Protein AF-A0A535QS71-F1 (afdb_monomer)

Sequence (170 aa):
MSLSRPPSPPEGLDTIEQRKPRKAWRRYVQALMLVLLVIPIFVAWQLLNSRFNSTDPTVAGRPLSNPHTHLHVIALGDKAGTVYLGTHYGLFTSTDGGNTWPEARGALNNMMIMSIAVSPANPRDLAVIGRPTTGAAFQGSLYFSADGGANWQAGNAPAGLSPSAYLFSL

Secondary structure (DSSP, 8-state):
---PPPPPPPTTGGGSS----HHHHHHHHHHHHHHHHHHHHHHHHHHHHHS------EETTEETTSTT--EEEEEE-SSTT-EEEEESS-EEEESSSSS--PBPPSTTTTEEEEEEEE-SS-TT-EEEEEEESSSS----EEEEESSSSSS-EESSPPTT--GGGGTT--

Solvent-accessible surface area (backbone atoms only — not comparable to full-atom values): 9918 Å² total; per-residue (Å²): 140,85,84,82,80,80,83,80,80,81,90,66,76,80,73,80,79,74,82,77,58,62,69,58,53,49,51,52,54,50,52,50,53,48,48,67,52,49,50,57,50,50,51,49,51,46,53,64,69,64,58,73,86,63,47,58,36,54,58,97,87,37,53,49,85,39,96,89,48,48,81,58,34,78,42,72,48,81,54,84,32,26,38,39,37,21,19,50,57,20,38,29,45,16,69,66,60,49,61,50,38,53,67,41,65,66,81,41,55,52,14,24,23,62,44,72,39,63,8,86,91,45,51,32,24,32,27,35,39,30,21,51,66,69,73,95,65,71,58,70,45,49,31,30,18,77,66,58,61,73,50,60,43,71,66,73,72,63,92,83,64,59,75,62,33,48,78,82,77,125

Structure (mmCIF, N/CA/C/O backbone):
data_AF-A0A535QS71-F1
#
_entry.id   AF-A0A535QS71-F1
#
loop_
_atom_site.group_PDB
_atom_site.id
_atom_site.type_symbol
_atom_site.label_atom_id
_atom_site.label_alt_id
_atom_site.label_comp_id
_atom_site.label_asym_id
_atom_site.label_entity_id
_atom_site.label_seq_id
_atom_site.pdbx_PDB_ins_code
_atom_site.Cartn_x
_atom_site.Cartn_y
_atom_site.Cartn_z
_atom_site.occupancy
_atom_site.B_iso_or_equiv
_atom_site.auth_seq_id
_atom_site.auth_comp_id
_atom_site.auth_asym_id
_atom_site.auth_atom_id
_atom_site.pdbx_PDB_model_num
ATOM 1 N N . MET A 1 1 ? -69.429 1.251 95.901 1.00 45.44 1 MET A N 1
ATOM 2 C CA . MET A 1 1 ? -68.546 1.667 94.788 1.00 45.44 1 MET A CA 1
ATOM 3 C C . MET A 1 1 ? -68.094 0.414 94.051 1.00 45.44 1 MET A C 1
ATOM 5 O O . MET A 1 1 ? -67.296 -0.331 94.596 1.00 45.44 1 MET A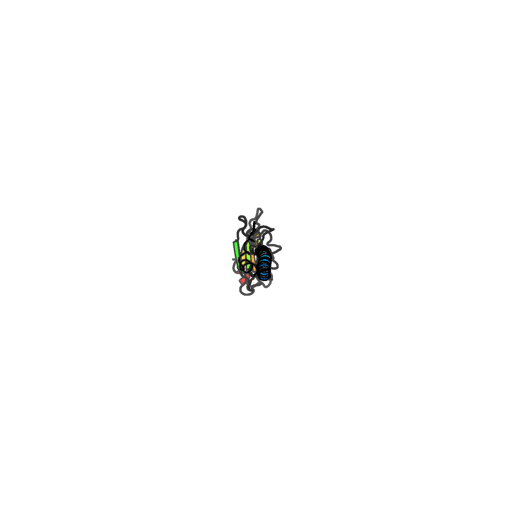 O 1
ATOM 9 N N . SER A 1 2 ? -68.678 0.131 92.883 1.00 49.12 2 SER A N 1
ATOM 10 C CA . SER A 1 2 ? -68.324 -1.008 92.021 1.00 49.12 2 SER A CA 1
ATOM 11 C C . SER A 1 2 ? -67.577 -0.454 90.808 1.00 49.12 2 SER A C 1
ATOM 13 O O . SER A 1 2 ? -68.126 0.386 90.098 1.00 49.12 2 SER A O 1
ATOM 15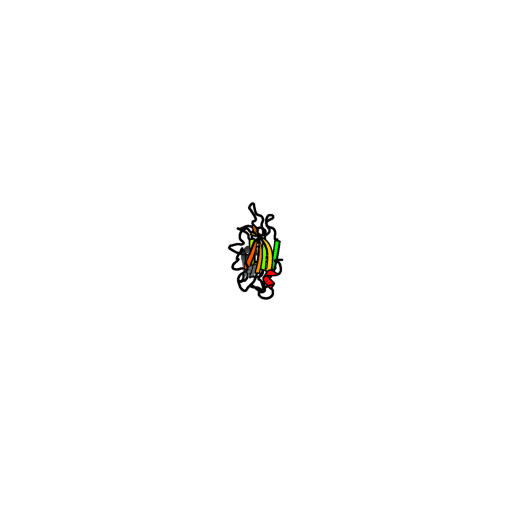 N N . LEU A 1 3 ? -66.314 -0.842 90.630 1.00 50.12 3 LEU A N 1
ATOM 16 C CA . LEU A 1 3 ? -65.470 -0.416 89.512 1.00 50.12 3 LEU A CA 1
ATOM 17 C C . LEU A 1 3 ? -65.629 -1.428 88.370 1.00 50.12 3 LEU A C 1
ATOM 19 O O . LEU A 1 3 ? -65.240 -2.588 88.507 1.00 50.12 3 LEU A O 1
ATOM 23 N N . SER A 1 4 ? -66.218 -1.002 87.252 1.00 60.81 4 SER A N 1
ATOM 24 C CA . SER A 1 4 ? -66.328 -1.796 86.027 1.00 60.81 4 SER A CA 1
ATOM 25 C C . SER A 1 4 ? -64.962 -1.931 85.343 1.00 60.81 4 SER A C 1
ATOM 27 O O . SER A 1 4 ? -64.205 -0.967 85.228 1.00 60.81 4 SER A O 1
ATOM 29 N N . ARG A 1 5 ? -64.628 -3.146 84.891 1.00 65.44 5 ARG A N 1
ATOM 30 C CA . ARG A 1 5 ? -63.417 -3.405 84.095 1.00 65.44 5 ARG A CA 1
ATOM 31 C C . ARG A 1 5 ? -63.546 -2.782 82.695 1.00 65.44 5 ARG A C 1
ATOM 33 O O . ARG A 1 5 ? -64.639 -2.822 82.131 1.00 65.44 5 ARG A O 1
ATOM 40 N N . PRO A 1 6 ? -62.450 -2.259 82.117 1.00 66.06 6 PRO A N 1
ATOM 41 C CA . PRO A 1 6 ? -62.460 -1.729 80.758 1.00 66.06 6 PRO A CA 1
ATOM 42 C C . PRO A 1 6 ? -62.652 -2.845 79.711 1.00 66.06 6 PRO A C 1
ATOM 44 O O . PRO A 1 6 ? -62.264 -3.991 79.966 1.00 66.06 6 PRO A O 1
ATOM 47 N N . PRO A 1 7 ? -63.244 -2.526 78.544 1.00 70.56 7 PRO A N 1
ATOM 48 C CA . PRO A 1 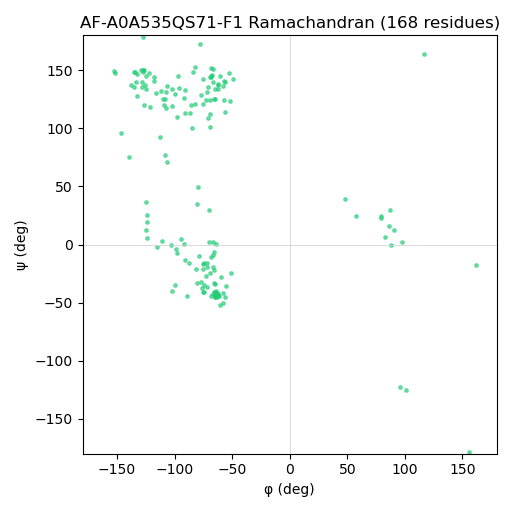7 ? -63.507 -3.493 77.482 1.00 70.56 7 PRO A CA 1
ATOM 49 C C . PRO A 1 7 ? -62.210 -3.989 76.828 1.00 70.56 7 PRO A C 1
ATOM 51 O O . PRO A 1 7 ? -61.250 -3.236 76.661 1.00 70.56 7 PRO A O 1
ATOM 54 N N . SER A 1 8 ? -62.193 -5.268 76.450 1.00 70.94 8 SER A N 1
ATOM 55 C CA . SER A 1 8 ? -61.086 -5.901 75.732 1.00 70.94 8 SER A CA 1
ATOM 56 C C . SER A 1 8 ? -60.958 -5.361 74.298 1.00 70.94 8 SER A C 1
ATOM 58 O O . SER A 1 8 ? -61.978 -5.063 73.670 1.00 70.94 8 SER A O 1
ATOM 60 N N . PRO A 1 9 ? -59.727 -5.235 73.767 1.00 67.25 9 PRO A N 1
ATOM 61 C CA . PRO A 1 9 ? -59.501 -4.709 72.426 1.00 67.25 9 PRO A CA 1
ATOM 62 C C . PRO A 1 9 ? -60.065 -5.652 71.346 1.00 67.25 9 PRO A C 1
ATOM 64 O O . PRO A 1 9 ? -60.138 -6.861 71.574 1.00 67.25 9 PRO A O 1
ATOM 67 N N . PRO A 1 10 ? -60.479 -5.116 70.180 1.00 67.69 10 PRO A N 1
ATOM 68 C CA . PRO A 1 10 ? -61.100 -5.904 69.123 1.00 67.69 10 PRO A CA 1
ATOM 69 C C . PRO A 1 10 ? -60.120 -6.922 68.527 1.00 67.69 10 PRO A C 1
ATOM 71 O O . PRO A 1 10 ? -59.034 -6.584 68.052 1.00 67.69 10 PRO A O 1
ATOM 74 N N . GLU A 1 11 ? -60.544 -8.181 68.549 1.00 65.38 11 GLU A N 1
ATOM 75 C CA . GLU A 1 11 ? -59.846 -9.350 68.025 1.00 65.38 11 GLU A CA 1
ATOM 76 C C . GLU A 1 11 ? -59.814 -9.276 66.488 1.00 65.38 11 GLU A C 1
ATOM 78 O O . GLU A 1 11 ? -60.817 -9.515 65.819 1.00 65.38 11 GLU A O 1
ATOM 83 N N . GLY A 1 12 ? -58.684 -8.862 65.906 1.00 60.06 12 GLY A N 1
ATOM 84 C CA . GLY A 1 12 ? -58.548 -8.858 64.443 1.00 60.06 12 GLY A CA 1
ATOM 85 C C . GLY A 1 12 ? -57.435 -8.006 63.837 1.00 60.06 12 GLY A C 1
ATOM 86 O O . GLY A 1 12 ? -57.059 -8.256 62.692 1.00 60.06 12 GLY A O 1
ATOM 87 N N . LEU A 1 13 ? -56.859 -7.044 64.565 1.00 52.03 13 LEU A N 1
ATOM 88 C CA . LEU A 1 13 ? -55.843 -6.138 63.996 1.00 52.03 13 LEU A CA 1
ATOM 89 C C . LEU A 1 13 ? -54.453 -6.774 63.802 1.00 52.03 13 LEU A C 1
ATOM 91 O O . LEU A 1 13 ? -53.677 -6.285 62.985 1.00 52.03 13 LEU A O 1
ATOM 95 N N . ASP A 1 14 ? -54.166 -7.907 64.445 1.00 56.28 14 ASP A N 1
ATOM 96 C CA . ASP A 1 14 ? -52.849 -8.564 64.368 1.00 56.28 14 ASP A CA 1
ATOM 97 C C . ASP A 1 14 ? -52.621 -9.372 63.075 1.00 56.28 14 ASP A C 1
ATOM 99 O O . ASP A 1 14 ? -51.510 -9.825 62.791 1.00 56.28 14 ASP A O 1
ATOM 103 N N . THR A 1 15 ? -53.659 -9.580 62.259 1.00 55.84 15 THR A N 1
ATOM 104 C CA . THR A 1 15 ? -53.597 -10.550 61.147 1.00 55.84 15 THR A CA 1
ATOM 105 C C . THR A 1 15 ? -53.125 -9.974 59.810 1.00 55.84 15 THR A C 1
ATOM 107 O O . THR A 1 15 ? -52.747 -10.738 58.919 1.00 55.84 15 THR A O 1
ATOM 110 N N . ILE A 1 16 ? -53.071 -8.646 59.654 1.00 54.75 16 ILE A N 1
ATOM 111 C CA . ILE A 1 16 ? -52.694 -8.003 58.379 1.00 54.75 16 ILE A CA 1
ATOM 112 C C . ILE A 1 16 ? -51.165 -7.814 58.251 1.00 54.75 16 ILE A C 1
ATOM 114 O O . ILE A 1 16 ? -50.646 -7.662 57.145 1.00 54.75 16 ILE A O 1
ATOM 118 N N . GLU A 1 17 ? -50.394 -7.915 59.338 1.00 54.28 17 GLU A N 1
ATOM 119 C CA . GLU A 1 17 ? -48.987 -7.472 59.349 1.00 54.28 17 GLU A CA 1
ATOM 120 C C . GLU A 1 17 ? -47.928 -8.545 58.994 1.00 54.28 17 GLU A C 1
ATOM 122 O O . GLU A 1 17 ? -46.728 -8.262 58.969 1.00 54.28 17 GLU A O 1
ATOM 127 N N . GLN A 1 18 ? -48.307 -9.795 58.689 1.00 57.28 18 GLN A N 1
ATOM 128 C CA . GLN A 1 18 ? -47.338 -10.913 58.678 1.00 57.28 18 GLN A CA 1
ATOM 129 C C . GLN A 1 18 ? -47.212 -11.744 57.389 1.00 57.28 18 GLN A C 1
ATOM 131 O O . GLN A 1 18 ? -46.885 -12.929 57.437 1.00 57.28 18 GLN A O 1
ATOM 136 N N . ARG A 1 19 ? -47.309 -11.142 56.198 1.00 56.81 19 ARG A N 1
ATOM 137 C CA . ARG A 1 19 ? -46.756 -11.770 54.974 1.00 56.81 19 ARG A CA 1
ATOM 138 C C . ARG A 1 19 ? -45.516 -11.032 54.491 1.00 56.81 19 ARG A C 1
ATOM 140 O O . ARG A 1 19 ? -45.557 -10.281 53.530 1.00 56.81 19 ARG A O 1
ATOM 147 N N . LYS A 1 20 ? -44.381 -11.261 55.160 1.00 58.12 20 LYS A N 1
ATOM 148 C CA . LYS A 1 20 ? -43.076 -10.701 54.766 1.00 58.12 20 LYS A CA 1
ATOM 149 C C . LYS A 1 20 ? -42.572 -11.342 53.460 1.00 58.12 20 LYS A C 1
ATOM 151 O O . LYS A 1 20 ? -42.087 -12.475 53.516 1.00 58.12 20 LYS A O 1
ATOM 156 N N . PRO A 1 21 ? -42.478 -10.624 52.320 1.00 56.88 21 PRO A N 1
ATOM 157 C CA . PRO A 1 21 ? -41.808 -11.127 51.122 1.00 56.88 21 PRO A CA 1
ATOM 158 C C . PRO A 1 21 ? -40.282 -10.957 51.245 1.00 56.88 21 PRO A C 1
ATOM 160 O O . PRO A 1 21 ? -39.594 -10.679 50.270 1.00 56.88 21 PRO A O 1
ATOM 163 N N . ARG A 1 22 ? -39.713 -11.105 52.450 1.00 65.81 22 ARG A N 1
ATOM 164 C CA . ARG A 1 22 ? -38.299 -10.812 52.755 1.00 65.81 22 ARG A CA 1
ATOM 165 C C . ARG A 1 22 ? -37.316 -11.565 51.857 1.00 65.81 22 ARG A C 1
ATOM 167 O O . ARG A 1 22 ? -36.267 -11.029 51.510 1.00 65.81 22 ARG A O 1
ATOM 174 N N . LYS A 1 23 ? -37.650 -12.805 51.481 1.00 66.38 23 LYS A N 1
ATOM 175 C CA . LYS A 1 23 ? -36.839 -13.615 50.560 1.00 66.38 23 LYS A CA 1
ATOM 176 C C . LYS A 1 23 ? -36.960 -13.133 49.112 1.00 66.38 23 LYS A C 1
ATOM 178 O O . LYS A 1 23 ? -35.948 -13.079 48.426 1.00 66.38 23 LYS A O 1
ATOM 183 N N . ALA A 1 24 ? -38.160 -12.759 48.665 1.00 76.69 24 ALA A N 1
ATOM 184 C CA . ALA A 1 24 ? -38.378 -12.237 47.316 1.00 76.69 24 ALA A CA 1
ATOM 185 C C . ALA A 1 24 ? -37.723 -10.858 47.145 1.00 76.69 24 ALA A C 1
ATOM 187 O O . ALA A 1 24 ? -36.980 -10.656 46.194 1.00 76.69 24 ALA A O 1
ATOM 188 N N . TRP A 1 25 ? -37.881 -9.965 48.125 1.00 76.94 25 TRP A N 1
ATOM 189 C CA . TRP A 1 25 ? -37.200 -8.668 48.175 1.00 76.94 25 TRP A CA 1
ATOM 190 C C . TRP A 1 25 ? -35.675 -8.810 48.114 1.00 76.94 25 TRP A C 1
ATOM 192 O O . TRP A 1 25 ? -35.022 -8.140 47.321 1.00 76.94 25 TRP A O 1
ATOM 202 N N . ARG A 1 2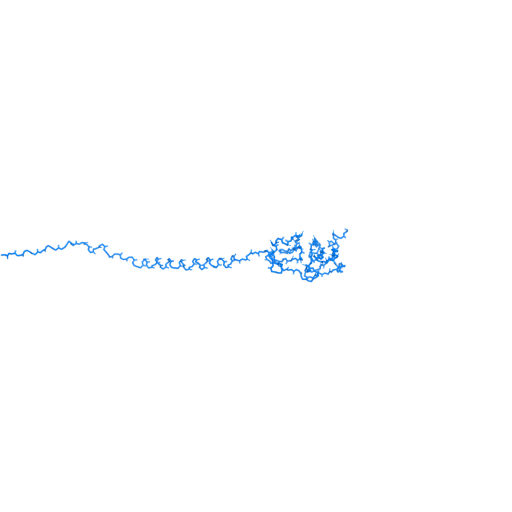6 ? -35.099 -9.752 48.878 1.00 87.19 26 ARG A N 1
ATOM 203 C CA . ARG A 1 26 ? -33.664 -10.068 48.793 1.00 87.19 26 ARG A CA 1
ATOM 204 C C . ARG A 1 26 ? -33.235 -10.506 47.391 1.00 87.19 26 ARG A C 1
ATOM 206 O O . ARG A 1 26 ? -32.188 -10.060 46.944 1.00 87.19 26 ARG A O 1
ATOM 213 N N . ARG A 1 27 ? -34.031 -11.330 46.699 1.00 86.50 27 ARG A N 1
ATOM 214 C CA . ARG A 1 27 ? -33.743 -11.757 45.317 1.00 86.50 27 ARG A CA 1
ATOM 215 C C . ARG A 1 27 ? -33.783 -10.583 44.338 1.00 86.50 27 ARG A C 1
ATOM 217 O O . ARG A 1 27 ? -32.903 -10.495 43.493 1.00 86.50 27 ARG A O 1
ATOM 224 N N . TYR A 1 28 ? -34.739 -9.664 44.484 1.00 88.19 28 TYR A N 1
ATOM 225 C CA . TYR A 1 28 ? -34.812 -8.456 43.654 1.00 88.19 28 TYR A CA 1
ATOM 226 C C . TYR A 1 28 ? -33.622 -7.523 43.876 1.00 88.19 28 TYR A C 1
ATOM 228 O O . TYR A 1 28 ? -33.005 -7.080 42.914 1.00 88.19 28 TYR A O 1
ATOM 236 N N . VAL A 1 29 ? -33.249 -7.281 45.135 1.00 91.19 29 VAL A N 1
ATOM 237 C CA . VAL A 1 29 ? -32.074 -6.464 45.470 1.00 91.19 29 VAL A CA 1
ATOM 238 C C . VAL A 1 29 ? -30.789 -7.118 44.953 1.00 91.19 29 VAL A C 1
ATOM 240 O O . VAL A 1 29 ? -29.946 -6.437 44.385 1.00 91.19 29 VAL A O 1
ATOM 243 N N . GLN A 1 30 ? -30.646 -8.440 45.085 1.00 90.44 30 GLN A N 1
ATOM 244 C CA . GLN A 1 30 ? -29.499 -9.176 44.542 1.00 90.44 30 GLN A CA 1
ATOM 245 C C . GLN A 1 30 ? -29.435 -9.114 43.012 1.00 90.44 30 GLN A C 1
ATOM 247 O O . GLN A 1 30 ? -28.365 -8.864 42.468 1.00 90.44 30 GLN A O 1
ATOM 252 N N . ALA A 1 31 ? -30.562 -9.295 42.319 1.00 92.19 31 ALA A N 1
ATOM 253 C CA . ALA A 1 31 ? -30.623 -9.176 40.865 1.00 92.19 31 ALA A CA 1
ATOM 254 C C . ALA A 1 31 ? -30.261 -7.756 40.402 1.00 92.19 31 ALA A C 1
ATOM 256 O O . ALA A 1 31 ? -29.461 -7.601 39.486 1.00 92.19 31 ALA A O 1
ATOM 257 N N . LEU A 1 32 ? -30.774 -6.724 41.078 1.00 94.94 32 LEU A N 1
ATOM 258 C CA . LEU A 1 32 ? -30.442 -5.331 40.782 1.00 94.94 32 LEU A CA 1
ATOM 259 C C . LEU A 1 32 ? -28.947 -5.044 40.992 1.00 94.94 32 LEU A C 1
ATOM 261 O O . LEU A 1 32 ? -28.325 -4.416 40.144 1.00 94.94 32 LEU A O 1
ATOM 265 N N . MET A 1 33 ? -28.354 -5.548 42.077 1.00 93.44 33 MET A N 1
ATOM 266 C CA . MET A 1 33 ? -26.917 -5.406 42.354 1.00 93.44 33 MET A CA 1
ATOM 267 C C . MET A 1 33 ? -26.058 -6.114 41.300 1.00 93.44 33 MET A C 1
ATOM 269 O O . MET A 1 33 ? -25.046 -5.567 40.874 1.00 93.44 33 MET A O 1
ATOM 273 N N . LEU A 1 34 ? -26.471 -7.301 40.839 1.00 94.75 34 LEU A N 1
ATOM 274 C CA . LEU A 1 34 ? -25.787 -8.009 39.753 1.00 94.75 34 LEU A CA 1
ATOM 275 C C . LEU A 1 34 ? -25.878 -7.236 38.437 1.00 94.75 34 LEU A C 1
ATOM 277 O O . LEU A 1 34 ? -24.876 -7.095 37.748 1.00 94.75 34 LEU A O 1
ATOM 281 N N . VAL A 1 35 ? -27.046 -6.684 38.107 1.00 94.06 35 VAL A N 1
ATOM 282 C CA . VAL A 1 35 ? -27.235 -5.860 36.905 1.00 94.06 35 VAL A CA 1
ATOM 283 C C . VAL A 1 35 ? -26.377 -4.593 36.968 1.00 94.06 35 VAL A C 1
ATOM 285 O O . VAL A 1 35 ? -25.673 -4.284 36.009 1.00 94.06 35 VAL A O 1
ATOM 288 N N . LEU A 1 36 ? -26.363 -3.904 38.110 1.00 95.12 36 LEU A N 1
ATOM 289 C CA . LEU A 1 36 ? -25.539 -2.712 38.336 1.00 95.12 36 LEU A CA 1
ATOM 290 C C . LEU A 1 36 ? -24.034 -3.005 38.346 1.00 95.12 36 LEU A C 1
ATOM 292 O O . LEU A 1 36 ? -23.253 -2.083 38.148 1.00 95.12 36 LEU A O 1
ATOM 296 N N . LEU A 1 37 ? -23.622 -4.257 38.549 1.00 94.88 37 LEU A N 1
ATOM 297 C CA . LEU A 1 37 ? -22.225 -4.679 38.465 1.00 94.88 37 LEU A CA 1
ATOM 298 C C . LEU A 1 37 ? -21.849 -5.105 37.039 1.00 94.88 37 LEU A C 1
ATOM 300 O O . LEU A 1 37 ? -20.811 -4.702 36.523 1.00 94.88 37 LEU A O 1
ATOM 304 N N . VAL A 1 38 ? -22.711 -5.877 36.376 1.00 95.81 38 VAL A N 1
ATOM 305 C CA . VAL A 1 38 ? -22.446 -6.445 35.047 1.00 95.81 38 VAL A CA 1
ATOM 306 C C . VAL A 1 38 ? -22.570 -5.401 33.941 1.00 95.81 38 VAL A C 1
ATOM 308 O O . VAL A 1 38 ? -21.732 -5.392 33.045 1.00 95.81 38 VAL A O 1
ATOM 311 N N . ILE A 1 39 ? -23.561 -4.503 33.990 1.00 94.94 39 ILE A N 1
ATOM 312 C CA . ILE A 1 39 ? -23.757 -3.495 32.935 1.00 94.94 39 ILE A CA 1
ATOM 313 C C . ILE A 1 39 ? -22.536 -2.574 32.787 1.00 94.94 39 ILE A C 1
ATOM 315 O O . ILE A 1 39 ? -22.045 -2.466 31.668 1.00 94.94 39 ILE A O 1
ATOM 319 N N . PRO A 1 40 ? -21.990 -1.935 33.841 1.00 95.25 40 PRO A N 1
ATOM 320 C CA . PRO A 1 40 ? -20.815 -1.087 33.684 1.00 95.25 40 PRO A CA 1
ATOM 321 C C . PRO A 1 40 ? -19.576 -1.873 33.270 1.00 95.25 40 PRO A C 1
ATOM 323 O O . PRO A 1 40 ? -18.780 -1.342 32.510 1.00 95.25 40 PRO A O 1
ATOM 326 N N . ILE A 1 41 ? -19.413 -3.127 33.711 1.00 94.12 41 ILE A N 1
ATOM 327 C CA . ILE A 1 41 ? -18.309 -3.986 33.256 1.00 94.12 41 ILE A CA 1
ATOM 328 C C . ILE A 1 41 ? -18.449 -4.283 31.763 1.00 94.12 41 ILE A C 1
ATOM 330 O O . ILE A 1 41 ? -17.477 -4.163 31.025 1.00 94.12 41 ILE A O 1
ATOM 334 N N . PHE A 1 42 ? -19.651 -4.620 31.301 1.00 92.75 42 PHE A N 1
ATOM 335 C CA . PHE A 1 42 ? -19.921 -4.870 29.891 1.00 92.75 42 PHE A CA 1
ATOM 336 C C . PHE A 1 42 ? -19.769 -3.599 29.055 1.00 92.75 42 PHE A C 1
ATOM 338 O O . PHE A 1 42 ? -19.152 -3.646 28.003 1.00 92.75 42 PHE A O 1
ATOM 345 N N . VAL A 1 43 ? -20.257 -2.451 29.529 1.00 91.75 43 VAL A N 1
ATOM 346 C CA . VAL A 1 43 ? -20.080 -1.153 28.862 1.00 91.75 43 VAL A CA 1
ATOM 347 C C . VAL A 1 43 ? -18.611 -0.734 28.864 1.00 91.75 43 VAL A C 1
ATOM 349 O O . VAL A 1 43 ? -18.126 -0.263 27.847 1.00 91.75 43 VAL A O 1
ATOM 352 N N . ALA A 1 44 ? -17.866 -0.939 29.950 1.00 88.44 44 ALA A N 1
ATOM 353 C CA . ALA A 1 44 ? -16.431 -0.679 30.000 1.00 88.44 44 ALA A CA 1
ATOM 354 C C . ALA A 1 44 ? -15.670 -1.601 29.045 1.00 88.44 44 ALA A C 1
ATOM 356 O O . ALA A 1 44 ? -14.815 -1.127 28.312 1.00 88.44 44 ALA A O 1
ATOM 357 N N . TRP A 1 45 ? -16.017 -2.888 28.996 1.00 85.44 45 TRP A N 1
ATOM 358 C CA . TRP A 1 45 ? -15.474 -3.842 28.031 1.00 85.44 45 TRP A CA 1
ATOM 359 C C . TRP A 1 45 ? -15.806 -3.438 26.591 1.00 85.44 45 TRP A C 1
ATOM 361 O O . TRP A 1 45 ? -14.912 -3.406 25.754 1.00 85.44 45 TRP A O 1
ATOM 371 N N . GLN A 1 46 ? -17.049 -3.030 26.316 1.00 83.81 46 GLN A N 1
ATOM 372 C CA . GLN A 1 46 ? -17.457 -2.481 25.023 1.00 83.81 46 GLN A CA 1
ATOM 373 C C . GLN A 1 46 ? -16.625 -1.252 24.686 1.00 83.81 46 GLN A C 1
ATOM 375 O O . GLN A 1 46 ? -16.047 -1.210 23.614 1.00 83.81 46 GLN A O 1
ATOM 380 N N . LEU A 1 47 ? -16.496 -0.280 25.591 1.00 78.44 47 LEU A N 1
ATOM 381 C CA . LEU A 1 47 ? -15.713 0.941 25.386 1.00 78.44 47 LEU A CA 1
ATOM 382 C C . LEU A 1 47 ? -14.215 0.656 25.225 1.00 78.44 47 LEU A C 1
ATOM 384 O O . LEU A 1 47 ? -13.563 1.342 24.449 1.00 78.44 47 LEU A O 1
ATOM 388 N N . LEU A 1 48 ? -13.668 -0.349 25.911 1.00 72.19 48 LEU A N 1
ATOM 389 C CA . LEU A 1 48 ? -12.277 -0.790 25.775 1.00 72.19 48 LEU A CA 1
ATOM 390 C C . LEU A 1 48 ? -12.034 -1.511 24.442 1.00 72.19 48 LEU A C 1
ATOM 392 O O . LEU A 1 48 ? -10.989 -1.298 23.838 1.00 72.19 48 LEU A O 1
ATOM 396 N N . ASN A 1 49 ? -13.007 -2.285 23.953 1.00 65.88 49 ASN A N 1
ATOM 397 C CA . ASN A 1 49 ? -12.955 -2.941 22.643 1.00 65.88 49 ASN A CA 1
ATOM 398 C C . ASN A 1 49 ? -13.349 -2.016 21.477 1.00 65.88 49 ASN A C 1
ATOM 400 O O . ASN A 1 49 ? -13.013 -2.305 20.334 1.00 65.88 49 ASN A O 1
ATOM 404 N N . SER A 1 50 ? -14.078 -0.926 21.740 1.00 58.44 50 SER A N 1
ATOM 405 C CA . SER A 1 50 ? -14.518 0.045 20.726 1.00 58.44 50 SER A CA 1
ATOM 406 C C . SER A 1 50 ? -13.637 1.289 20.652 1.00 58.44 50 SER A C 1
ATOM 408 O O . SER A 1 50 ? -13.799 2.099 19.738 1.00 58.44 50 SER A O 1
ATOM 410 N N . ARG A 1 51 ? -12.635 1.430 21.529 1.00 54.12 51 ARG A N 1
ATOM 411 C CA . ARG A 1 51 ? -11.512 2.320 21.232 1.00 54.12 51 ARG A CA 1
ATOM 412 C C . ARG A 1 51 ? -10.622 1.617 20.195 1.00 54.12 51 ARG A C 1
ATOM 414 O O . ARG A 1 51 ? -10.088 0.553 20.470 1.00 54.12 51 ARG A O 1
ATOM 421 N N . PHE A 1 52 ? -10.434 2.261 19.041 1.00 48.19 52 PHE A N 1
ATOM 422 C CA . PHE A 1 52 ? -9.365 1.998 18.059 1.00 48.19 52 PHE A CA 1
ATOM 423 C C . PHE A 1 52 ? -9.560 0.936 16.961 1.00 48.19 52 PHE A C 1
ATOM 425 O O . PHE A 1 52 ? -8.563 0.485 16.412 1.00 48.19 52 PHE A O 1
ATOM 432 N N . ASN A 1 53 ? -10.774 0.655 16.477 1.00 48.56 53 ASN A N 1
ATOM 433 C CA . ASN A 1 53 ? -10.904 0.156 15.090 1.00 48.56 53 ASN A CA 1
ATOM 434 C C . ASN A 1 53 ? -10.813 1.319 14.087 1.00 48.56 53 ASN A C 1
ATOM 436 O O . ASN A 1 53 ? -11.666 1.501 13.223 1.00 48.56 53 ASN A O 1
ATOM 440 N N . SER A 1 54 ? -9.786 2.154 14.244 1.00 50.97 54 SER A N 1
ATOM 441 C CA . SER A 1 54 ? -9.376 3.070 13.194 1.00 50.97 54 SER A CA 1
ATOM 442 C C . SER A 1 54 ? -8.450 2.276 12.289 1.00 50.97 54 SER A C 1
ATOM 444 O O . SER A 1 54 ? -7.285 2.087 12.617 1.00 50.97 54 SER A O 1
ATOM 446 N N . THR A 1 55 ? -8.975 1.805 11.161 1.00 54.91 55 THR A N 1
ATOM 447 C CA . THR A 1 55 ? -8.165 1.255 10.065 1.00 54.91 55 THR A CA 1
ATOM 448 C C . THR A 1 55 ? -7.362 2.337 9.345 1.00 54.91 55 THR A C 1
ATOM 450 O O . THR A 1 55 ? -6.697 2.048 8.354 1.00 54.91 55 THR A O 1
ATOM 453 N N . ASP A 1 56 ? -7.450 3.590 9.808 1.00 60.62 56 ASP A N 1
ATOM 454 C CA . ASP A 1 56 ? -6.662 4.702 9.303 1.00 60.62 56 ASP A CA 1
ATOM 455 C C . ASP A 1 56 ? -5.172 4.347 9.418 1.00 60.62 56 ASP A C 1
ATOM 457 O O . ASP A 1 56 ? -4.674 4.163 10.538 1.00 60.62 56 ASP A O 1
ATOM 461 N N . PRO A 1 57 ? -4.462 4.201 8.289 1.00 60.56 57 PRO A N 1
ATOM 462 C CA . PRO A 1 57 ? -3.037 3.927 8.320 1.00 60.56 57 PRO A CA 1
ATOM 463 C C . PRO A 1 57 ? -2.315 4.961 9.198 1.00 60.56 57 PRO A C 1
ATOM 465 O O . PRO A 1 57 ? -2.706 6.125 9.237 1.00 60.56 57 PRO A O 1
ATOM 468 N N . THR A 1 58 ? -1.235 4.590 9.885 1.00 59.31 58 THR A N 1
ATOM 469 C CA . THR A 1 58 ? -0.441 5.572 10.643 1.00 59.31 58 THR A CA 1
ATOM 470 C C . THR A 1 58 ? 0.914 5.800 9.979 1.00 59.31 58 THR A C 1
ATOM 472 O O . THR A 1 58 ? 1.677 4.867 9.755 1.00 59.31 58 THR A O 1
ATOM 475 N N . VAL A 1 59 ? 1.226 7.060 9.677 1.00 58.22 59 VAL A N 1
ATOM 476 C CA . VAL A 1 59 ? 2.519 7.533 9.168 1.00 58.22 59 VAL A CA 1
ATOM 477 C C . VAL A 1 59 ? 3.316 8.084 10.345 1.00 58.22 59 VAL A C 1
ATOM 479 O O . VAL A 1 59 ? 2.945 9.121 10.891 1.00 58.22 59 VAL A O 1
ATO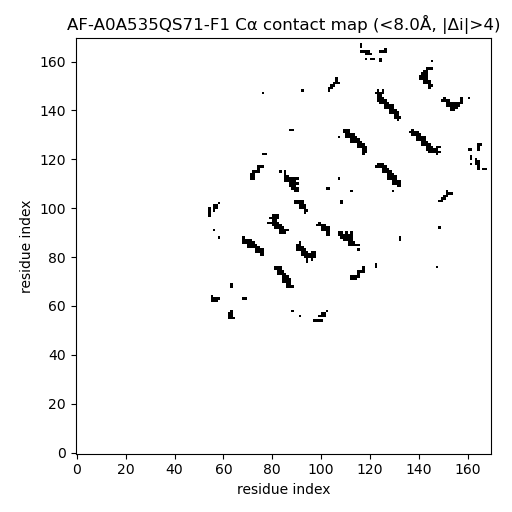M 482 N N . ALA A 1 60 ? 4.389 7.415 10.781 1.00 53.12 60 ALA A N 1
ATOM 483 C CA . ALA A 1 60 ? 5.234 7.892 11.889 1.00 53.12 60 ALA A CA 1
ATOM 484 C C . ALA A 1 60 ? 4.439 8.335 13.151 1.00 53.12 60 ALA A C 1
ATOM 486 O O . ALA A 1 60 ? 4.747 9.352 13.776 1.00 53.12 60 ALA A O 1
ATOM 487 N N . GLY A 1 61 ? 3.371 7.602 13.499 1.00 54.69 61 GLY A N 1
ATOM 488 C CA . GLY A 1 61 ? 2.480 7.918 14.627 1.00 54.69 61 GLY A CA 1
ATOM 489 C C . GLY A 1 61 ? 1.386 8.958 14.341 1.00 54.69 61 GLY A C 1
ATOM 490 O O . GLY A 1 61 ? 0.676 9.361 15.261 1.00 54.69 61 GLY A O 1
ATOM 491 N N . ARG A 1 62 ? 1.226 9.399 13.088 1.00 55.72 62 ARG A N 1
ATOM 492 C CA . ARG A 1 62 ? 0.169 10.320 12.643 1.00 55.72 62 ARG A CA 1
ATOM 493 C C . ARG A 1 62 ? -0.866 9.561 11.807 1.00 55.72 62 ARG A C 1
ATOM 495 O O . ARG A 1 62 ? -0.458 8.864 10.884 1.00 55.72 62 ARG A O 1
ATOM 502 N N . PRO A 1 63 ? -2.173 9.693 12.072 1.00 64.06 63 PRO A N 1
ATOM 503 C CA . PRO A 1 63 ? -3.206 9.068 11.242 1.00 64.06 63 PRO A CA 1
ATOM 504 C C . PRO A 1 63 ? -3.136 9.582 9.794 1.00 64.06 63 PRO A C 1
ATOM 506 O O . PRO A 1 63 ? -2.805 10.756 9.590 1.00 64.06 63 PRO A O 1
ATOM 509 N N . LEU A 1 64 ? -3.427 8.749 8.794 1.00 64.19 64 LEU A N 1
ATOM 510 C CA . LEU A 1 64 ? -3.434 9.145 7.383 1.00 64.19 64 LEU A CA 1
ATOM 511 C C . LEU A 1 64 ? -4.544 10.164 7.085 1.00 64.19 64 LEU A C 1
ATOM 513 O O . LEU A 1 64 ? -4.396 10.969 6.172 1.00 64.19 64 LEU A O 1
ATOM 517 N N . SER A 1 65 ? -5.586 10.213 7.920 1.00 62.06 65 SER A N 1
ATOM 518 C CA . SER A 1 65 ? -6.605 11.273 7.949 1.00 62.06 65 SER A CA 1
ATOM 519 C C . SER A 1 65 ? -6.095 12.656 8.388 1.00 62.06 65 SER A C 1
ATOM 521 O O . SER A 1 65 ? -6.882 13.601 8.481 1.00 62.06 65 SER A O 1
ATOM 523 N N . ASN A 1 66 ? -4.797 12.826 8.671 1.00 64.69 66 ASN A N 1
ATOM 524 C CA . ASN A 1 66 ? -4.267 14.143 9.007 1.00 64.69 66 ASN A CA 1
ATOM 525 C C . ASN A 1 66 ? -4.308 15.097 7.789 1.00 64.69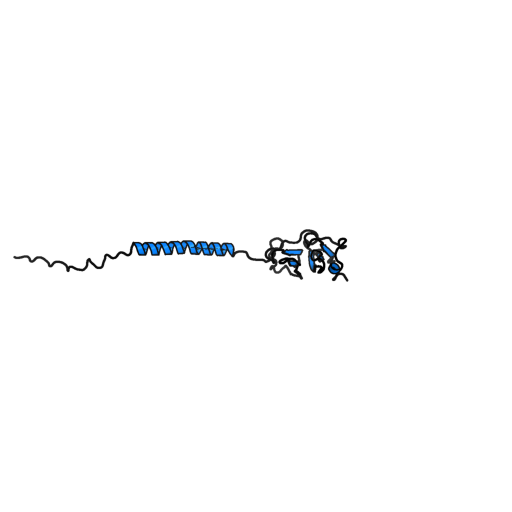 66 ASN A C 1
ATOM 527 O O . ASN A 1 66 ? -4.053 14.677 6.662 1.00 64.69 66 ASN A O 1
ATOM 531 N N . PRO A 1 67 ? -4.546 16.407 7.996 1.00 59.19 67 PRO A N 1
ATOM 532 C CA . PRO A 1 67 ? -4.712 17.367 6.899 1.00 59.19 67 PRO A CA 1
ATOM 533 C C . PRO A 1 67 ? -3.445 17.611 6.062 1.00 59.19 67 PRO A C 1
ATOM 535 O O . PRO A 1 67 ? -3.524 18.277 5.036 1.00 59.19 67 PRO A O 1
ATOM 538 N N . HIS A 1 68 ? -2.286 17.099 6.490 1.00 62.00 68 HIS A N 1
ATOM 539 C CA . HIS A 1 68 ? -1.007 17.247 5.790 1.00 62.00 68 HIS A CA 1
ATOM 540 C C . HIS A 1 68 ? -0.660 16.028 4.923 1.00 62.00 68 HIS A C 1
ATOM 542 O O . HIS A 1 68 ? 0.326 16.064 4.192 1.00 62.00 68 HIS A O 1
ATOM 548 N N . THR A 1 69 ? -1.431 14.939 5.004 1.00 66.75 69 THR A N 1
ATOM 549 C CA . THR A 1 69 ? -1.194 13.725 4.221 1.00 66.75 69 THR A CA 1
ATOM 550 C C . THR A 1 69 ? -2.275 13.599 3.165 1.00 66.75 69 THR A C 1
ATOM 552 O O . THR A 1 69 ? -3.461 13.526 3.468 1.00 66.75 69 THR A O 1
ATOM 555 N N . HIS A 1 70 ? -1.857 13.577 1.904 1.00 74.62 70 HIS A N 1
ATOM 556 C CA . HIS A 1 70 ? -2.754 13.354 0.780 1.00 74.62 70 HIS A CA 1
ATOM 557 C C . HIS A 1 70 ? -2.540 11.951 0.227 1.00 74.62 70 HIS A C 1
ATOM 559 O O . HIS A 1 70 ? -1.400 11.504 0.054 1.00 74.62 70 HIS A O 1
ATOM 565 N N . LEU A 1 71 ? -3.648 11.270 -0.056 1.00 82.69 71 LEU A N 1
ATOM 566 C CA . LEU A 1 71 ? -3.638 10.055 -0.853 1.00 82.69 71 LEU A CA 1
ATOM 567 C C . LEU A 1 71 ? -3.495 10.447 -2.325 1.00 82.69 71 LEU A C 1
ATOM 569 O O . LEU A 1 71 ? -4.242 11.290 -2.822 1.00 82.69 71 LEU A O 1
ATOM 573 N N . HIS A 1 72 ? -2.538 9.839 -3.013 1.00 87.69 72 HIS A N 1
ATOM 574 C CA . HIS A 1 72 ? -2.309 10.069 -4.437 1.00 87.69 72 HIS A CA 1
ATOM 575 C C . HIS A 1 72 ? -2.863 8.932 -5.286 1.00 87.69 72 HIS A C 1
ATOM 577 O O . HIS A 1 72 ? -3.446 9.177 -6.338 1.00 87.69 72 HIS A O 1
ATOM 583 N N . VAL A 1 73 ? -2.696 7.691 -4.827 1.00 90.12 73 VAL A N 1
ATOM 584 C CA . VAL A 1 73 ? -3.051 6.505 -5.604 1.00 90.12 73 VAL A CA 1
ATOM 585 C C . VAL A 1 73 ? -3.412 5.337 -4.694 1.00 90.12 73 VAL A C 1
ATOM 587 O O . VAL A 1 73 ? -2.857 5.178 -3.606 1.00 90.12 73 VAL A O 1
ATOM 590 N N . ILE A 1 74 ? -4.337 4.509 -5.171 1.00 91.69 74 ILE A N 1
ATOM 591 C CA . ILE A 1 74 ? -4.705 3.218 -4.596 1.00 91.69 74 ILE A CA 1
ATOM 592 C C . ILE A 1 74 ? -4.579 2.146 -5.679 1.00 91.69 74 ILE A C 1
ATOM 594 O O . ILE A 1 74 ? -4.989 2.368 -6.817 1.00 91.69 74 ILE A O 1
ATOM 598 N N . ALA A 1 75 ? -4.025 0.990 -5.327 1.00 91.44 75 ALA A N 1
ATOM 599 C CA . ALA A 1 75 ? -3.980 -0.179 -6.197 1.00 91.44 75 ALA A CA 1
ATOM 600 C C . ALA A 1 75 ? -4.364 -1.440 -5.419 1.00 91.44 75 ALA A C 1
ATOM 602 O O . ALA A 1 75 ? -4.112 -1.547 -4.219 1.00 91.44 75 ALA A O 1
ATOM 603 N N . LEU A 1 76 ? -4.976 -2.398 -6.110 1.00 90.50 76 LEU A N 1
ATOM 604 C CA . LEU A 1 76 ? -5.372 -3.683 -5.540 1.00 90.50 76 LEU A CA 1
ATOM 605 C C . LEU A 1 76 ? -4.373 -4.759 -5.965 1.00 90.50 76 LEU A C 1
ATOM 607 O O . LEU A 1 76 ? -4.007 -4.829 -7.138 1.00 90.50 76 LEU A O 1
ATOM 611 N N . GLY A 1 77 ? -3.938 -5.584 -5.014 1.00 85.62 77 GLY A N 1
ATOM 612 C CA . GLY A 1 77 ? -3.201 -6.811 -5.308 1.00 85.62 77 GLY A CA 1
ATOM 613 C C . GLY A 1 77 ? -4.134 -7.935 -5.769 1.00 85.62 77 GLY A C 1
ATOM 614 O O . GLY A 1 77 ? -5.356 -7.812 -5.705 1.00 85.62 77 GLY A O 1
ATOM 615 N N . ASP A 1 78 ? -3.562 -9.052 -6.220 1.00 81.25 78 ASP A N 1
ATOM 616 C CA . ASP A 1 78 ? -4.333 -10.237 -6.632 1.00 81.25 78 ASP A CA 1
ATOM 617 C C . ASP A 1 78 ? -4.864 -11.060 -5.461 1.00 81.25 78 ASP A C 1
ATOM 619 O O . ASP A 1 78 ? -5.927 -11.676 -5.540 1.00 81.25 78 ASP A O 1
ATOM 623 N N . LYS A 1 79 ? -4.116 -11.078 -4.360 1.00 82.44 79 LYS A N 1
ATOM 624 C CA . LYS A 1 79 ? -4.516 -11.728 -3.127 1.00 82.44 79 LYS A CA 1
ATOM 625 C C . LYS A 1 79 ? -5.629 -10.919 -2.490 1.00 82.44 79 LYS A C 1
ATOM 627 O O . LYS A 1 79 ? -5.516 -9.707 -2.298 1.00 82.44 79 LYS A O 1
ATOM 632 N N . ALA A 1 80 ? -6.692 -11.622 -2.114 1.00 84.12 80 ALA A N 1
ATOM 633 C CA . ALA A 1 80 ? -7.795 -11.036 -1.373 1.00 84.12 80 ALA A CA 1
ATOM 634 C C . ALA A 1 80 ? -7.260 -10.297 -0.137 1.00 84.12 80 ALA A C 1
ATOM 636 O O . ALA A 1 80 ? -6.555 -10.874 0.689 1.00 84.12 80 ALA A O 1
ATOM 637 N N . GLY A 1 81 ? -7.589 -9.011 -0.040 1.00 83.75 81 GLY A N 1
ATOM 638 C CA . GLY A 1 81 ? -7.164 -8.151 1.059 1.00 83.75 81 GLY A CA 1
ATOM 639 C C . GLY A 1 81 ? -5.812 -7.459 0.873 1.00 83.75 81 GLY A C 1
ATOM 640 O O . GLY A 1 81 ? -5.430 -6.687 1.751 1.00 83.75 81 GLY A O 1
ATOM 641 N N . THR A 1 82 ? -5.105 -7.670 -0.244 1.00 89.69 82 THR A N 1
ATOM 642 C CA . THR A 1 82 ? -3.907 -6.889 -0.569 1.00 89.69 82 THR A CA 1
ATOM 643 C C . THR A 1 82 ? -4.274 -5.557 -1.214 1.00 89.69 82 THR A C 1
ATOM 645 O O . THR A 1 82 ? -4.898 -5.516 -2.273 1.00 89.69 82 THR A O 1
ATOM 648 N N . VAL A 1 83 ? -3.859 -4.460 -0.582 1.00 90.88 83 VAL A N 1
ATOM 649 C CA . VAL A 1 83 ? -4.101 -3.096 -1.063 1.00 90.88 83 VAL A CA 1
ATOM 650 C C . VAL A 1 83 ? -2.840 -2.262 -0.880 1.00 90.88 83 VAL A C 1
ATOM 652 O O . VAL A 1 83 ? -2.200 -2.314 0.169 1.00 90.88 83 VAL A O 1
ATOM 655 N N . TYR A 1 84 ? -2.508 -1.467 -1.889 1.00 90.81 84 TYR A N 1
ATOM 656 C CA . TYR A 1 84 ? -1.381 -0.545 -1.886 1.00 90.81 84 TYR A CA 1
ATOM 657 C C . TYR A 1 84 ? -1.893 0.898 -1.882 1.00 90.81 84 TYR A C 1
ATOM 659 O O . TYR A 1 84 ? -2.759 1.245 -2.687 1.00 90.81 84 TYR A O 1
ATOM 667 N N . LEU A 1 85 ? -1.349 1.745 -1.007 1.00 90.75 85 LEU A N 1
ATOM 668 C CA . LEU A 1 85 ? -1.667 3.172 -0.926 1.00 90.75 85 LEU A CA 1
ATOM 669 C C . LEU A 1 85 ? -0.410 4.009 -1.121 1.00 90.75 85 LEU A C 1
ATOM 671 O O . LEU A 1 85 ? 0.524 3.950 -0.323 1.00 90.75 85 LEU A O 1
ATOM 675 N N . GLY A 1 86 ? -0.406 4.815 -2.175 1.00 90.31 86 GLY A N 1
ATOM 676 C CA . GLY A 1 86 ? 0.625 5.807 -2.423 1.00 90.31 86 GLY A CA 1
ATOM 677 C C . GLY A 1 86 ? 0.227 7.149 -1.827 1.00 90.31 86 GLY A C 1
ATOM 678 O O . GLY A 1 86 ? -0.853 7.671 -2.112 1.00 90.31 86 GLY A O 1
ATOM 679 N N . THR A 1 87 ? 1.099 7.712 -0.998 1.00 87.56 87 THR A N 1
ATOM 680 C CA . THR A 1 87 ? 0.818 8.934 -0.238 1.00 87.56 87 THR A CA 1
ATOM 681 C C . THR A 1 87 ? 1.900 9.977 -0.449 1.00 87.56 87 THR A C 1
ATOM 683 O O . THR A 1 87 ? 2.906 9.731 -1.122 1.00 87.56 87 THR A O 1
ATOM 686 N N . HIS A 1 88 ? 1.712 11.140 0.176 1.00 84.62 88 HIS A N 1
ATOM 687 C CA . HIS A 1 88 ? 2.732 12.172 0.178 1.00 84.62 88 HIS A CA 1
ATOM 688 C C . HIS A 1 88 ? 4.057 11.706 0.799 1.00 84.62 88 HIS A C 1
ATOM 690 O O . HIS A 1 88 ? 5.095 12.212 0.409 1.00 84.62 88 HIS A O 1
ATOM 696 N N . TYR A 1 89 ? 4.039 10.746 1.728 1.00 80.81 89 TYR A N 1
ATOM 697 C CA . TYR A 1 89 ? 5.203 10.392 2.550 1.00 80.81 89 TYR A CA 1
ATOM 698 C C . TYR A 1 89 ? 5.744 8.980 2.317 1.00 80.81 89 TYR A C 1
ATOM 700 O O . TYR A 1 89 ? 6.740 8.611 2.930 1.00 80.81 89 TYR A O 1
ATOM 708 N N . GLY A 1 90 ? 5.116 8.197 1.444 1.00 86.38 90 GLY A N 1
ATOM 709 C CA . GLY A 1 90 ? 5.556 6.837 1.166 1.00 86.38 90 GLY A CA 1
ATOM 710 C C . GLY A 1 90 ? 4.449 5.942 0.632 1.00 86.38 90 GLY A C 1
ATOM 711 O O . GLY A 1 90 ? 3.301 6.365 0.432 1.00 86.38 90 GLY A O 1
ATOM 712 N N . LEU A 1 91 ? 4.827 4.688 0.401 1.00 88.31 91 LEU A N 1
ATOM 713 C CA . LEU A 1 91 ? 3.938 3.602 0.013 1.00 88.31 91 LEU A CA 1
ATOM 714 C C . LEU A 1 91 ? 3.526 2.809 1.257 1.00 88.31 91 LEU A C 1
ATOM 716 O O . LEU A 1 91 ? 4.376 2.435 2.056 1.00 88.31 91 LEU A O 1
ATOM 720 N N . PHE A 1 92 ? 2.245 2.488 1.384 1.00 86.31 92 PHE A N 1
ATOM 721 C CA . PHE A 1 92 ? 1.710 1.627 2.437 1.00 86.31 92 PHE A CA 1
ATOM 722 C C . PHE A 1 92 ? 1.092 0.388 1.812 1.00 86.31 92 PHE A C 1
ATOM 724 O O . PHE A 1 92 ? 0.449 0.477 0.768 1.00 86.31 92 PHE A O 1
ATOM 731 N N . THR A 1 93 ? 1.281 -0.763 2.450 1.00 87.12 93 THR A N 1
ATOM 732 C CA . THR A 1 93 ? 0.738 -2.033 1.956 1.00 87.12 93 THR A CA 1
ATOM 733 C C . THR A 1 93 ? -0.062 -2.706 3.050 1.00 87.12 93 THR A C 1
ATOM 735 O O . THR A 1 93 ? 0.485 -3.039 4.094 1.00 87.12 93 THR A O 1
ATOM 738 N N . SER A 1 94 ? -1.341 -2.945 2.797 1.00 86.25 94 SER A N 1
ATOM 739 C CA . SER A 1 94 ? -2.159 -3.833 3.613 1.00 86.25 94 SER A CA 1
ATOM 740 C C . SER A 1 94 ? -2.219 -5.213 2.970 1.00 86.25 94 SER A C 1
ATOM 742 O O . SER A 1 94 ? -2.231 -5.335 1.747 1.00 86.25 94 SER A O 1
ATOM 744 N N . THR A 1 95 ? -2.264 -6.256 3.797 1.00 88.81 95 THR A N 1
ATOM 745 C CA . THR A 1 95 ? -2.490 -7.649 3.366 1.00 88.81 95 THR A CA 1
ATOM 746 C C . THR A 1 95 ? -3.687 -8.291 4.066 1.00 88.81 95 THR A C 1
ATOM 748 O O . THR A 1 95 ? -3.954 -9.475 3.881 1.00 88.81 95 THR A O 1
ATOM 751 N N . ASP A 1 96 ? -4.417 -7.511 4.860 1.00 86.12 96 ASP A N 1
ATOM 752 C CA . ASP A 1 96 ? -5.496 -7.960 5.735 1.00 86.12 96 ASP A CA 1
ATOM 753 C C . ASP A 1 96 ? -6.816 -7.231 5.448 1.00 86.12 96 ASP A C 1
ATOM 755 O O . ASP A 1 96 ? -7.669 -7.120 6.324 1.00 86.12 96 ASP A O 1
ATOM 759 N N . GLY A 1 97 ? -7.001 -6.736 4.219 1.00 85.12 97 GLY A N 1
ATOM 760 C CA . GLY A 1 97 ? -8.227 -6.045 3.809 1.00 85.12 97 GLY A CA 1
ATOM 761 C C . GLY A 1 97 ? -8.303 -4.595 4.274 1.00 85.12 97 GLY A C 1
ATOM 762 O O . GLY A 1 97 ? -9.395 -4.045 4.377 1.00 85.12 97 GLY A O 1
ATOM 763 N N . GLY A 1 98 ? -7.154 -3.979 4.546 1.00 82.50 98 GLY A N 1
ATOM 764 C CA . GLY A 1 98 ? -7.054 -2.603 5.012 1.00 82.50 98 GLY A CA 1
ATOM 765 C C . GLY A 1 98 ? -7.178 -2.451 6.523 1.00 82.50 98 GLY A C 1
ATOM 766 O O . GLY A 1 98 ? -7.398 -1.333 6.974 1.00 82.50 98 GLY A O 1
ATOM 767 N N . ASN A 1 99 ? -7.046 -3.527 7.306 1.00 78.81 99 ASN A N 1
ATOM 768 C CA . ASN A 1 99 ? -7.085 -3.443 8.768 1.00 78.81 99 ASN A CA 1
ATOM 769 C C . ASN A 1 99 ? -5.774 -2.882 9.334 1.00 78.81 99 ASN A C 1
ATOM 771 O O . ASN A 1 99 ? -5.797 -2.101 10.284 1.00 78.81 99 ASN A O 1
ATOM 775 N N . THR A 1 100 ? -4.638 -3.239 8.730 1.00 78.75 100 THR A N 1
ATOM 776 C CA . THR A 1 100 ? -3.317 -2.699 9.064 1.00 78.75 100 THR A CA 1
ATOM 777 C C . THR A 1 100 ? -2.575 -2.209 7.826 1.00 78.75 100 THR A C 1
ATOM 779 O O . THR A 1 100 ? -2.753 -2.718 6.719 1.00 78.75 100 THR A O 1
ATOM 782 N N . TRP A 1 101 ? -1.722 -1.200 8.027 1.00 81.12 101 TRP A N 1
ATOM 783 C CA . TRP A 1 101 ? -1.013 -0.499 6.957 1.00 81.12 101 TRP A CA 1
ATOM 784 C C . TRP A 1 101 ? 0.436 -0.192 7.344 1.00 81.12 101 TRP A C 1
ATOM 786 O O . TRP A 1 101 ? 0.762 0.945 7.694 1.00 81.12 101 TRP A O 1
ATOM 796 N N . PRO A 1 102 ? 1.329 -1.190 7.330 1.00 80.38 102 PRO A N 1
ATOM 797 C CA . PRO A 1 102 ? 2.756 -0.930 7.425 1.00 80.38 102 PRO A CA 1
ATOM 798 C C . PRO A 1 102 ? 3.249 -0.096 6.232 1.00 80.38 102 PRO A C 1
ATOM 800 O O . PRO A 1 102 ? 2.880 -0.337 5.078 1.00 80.38 102 PRO A O 1
ATOM 803 N N . GLU A 1 103 ? 4.120 0.871 6.517 1.00 81.25 103 GLU A N 1
ATOM 804 C CA . GLU A 1 103 ? 4.896 1.575 5.493 1.00 81.25 103 GLU A CA 1
ATOM 805 C C . GLU A 1 103 ? 5.859 0.586 4.817 1.00 81.25 103 GLU A C 1
ATOM 807 O O . GLU A 1 103 ? 6.535 -0.209 5.483 1.00 81.25 103 GLU A O 1
ATOM 812 N N . ALA A 1 104 ? 5.913 0.623 3.487 1.00 77.50 104 ALA A N 1
ATOM 813 C CA . ALA A 1 104 ? 6.875 -0.134 2.706 1.00 77.50 104 ALA A CA 1
ATOM 814 C C . ALA A 1 104 ? 8.277 0.382 3.027 1.00 77.50 104 ALA A C 1
ATOM 816 O O . ALA A 1 104 ? 8.547 1.573 2.920 1.00 77.50 104 ALA A O 1
ATOM 817 N N . ARG A 1 105 ? 9.173 -0.520 3.431 1.00 71.75 105 ARG A N 1
ATOM 818 C CA . ARG A 1 105 ? 10.521 -0.151 3.866 1.00 71.75 105 ARG A CA 1
ATOM 819 C C . ARG A 1 105 ? 11.465 0.039 2.681 1.00 71.75 105 ARG A C 1
ATOM 821 O O . ARG A 1 105 ? 11.357 -0.638 1.661 1.00 71.75 105 ARG A O 1
ATOM 828 N N . GLY A 1 106 ? 12.477 0.880 2.879 1.00 77.25 106 GLY A N 1
ATOM 829 C CA . GLY A 1 106 ? 13.638 0.978 1.999 1.00 77.25 106 GLY A CA 1
ATOM 830 C C . GLY A 1 106 ? 13.552 2.167 1.051 1.00 77.25 106 GLY A C 1
ATOM 831 O O . GLY A 1 106 ? 13.413 3.303 1.495 1.00 77.25 106 GLY A O 1
ATOM 832 N N . ALA A 1 107 ? 13.677 1.909 -0.252 1.00 77.69 107 ALA A N 1
ATOM 833 C CA . ALA A 1 107 ? 13.879 2.940 -1.274 1.00 77.69 107 ALA A CA 1
ATOM 834 C C . ALA A 1 107 ? 12.673 3.876 -1.504 1.00 77.69 107 ALA A C 1
ATOM 836 O O . ALA A 1 107 ? 12.814 4.887 -2.187 1.00 77.69 107 ALA A O 1
ATOM 837 N N . LEU A 1 108 ? 11.505 3.541 -0.943 1.00 84.69 108 LEU A N 1
ATOM 838 C CA . LEU A 1 108 ? 10.269 4.322 -1.047 1.00 84.69 108 LEU A CA 1
ATOM 839 C C . LEU A 1 108 ? 9.942 5.136 0.215 1.00 84.69 108 LEU A C 1
ATOM 841 O O . LEU A 1 108 ? 8.939 5.851 0.233 1.00 84.69 108 LEU A O 1
ATOM 845 N N . ASN A 1 109 ? 10.777 5.057 1.255 1.00 79.12 109 ASN A N 1
ATOM 846 C CA . ASN A 1 109 ? 10.595 5.857 2.463 1.00 79.12 109 ASN A CA 1
ATOM 847 C C . ASN A 1 109 ? 10.708 7.347 2.122 1.00 79.12 109 ASN A C 1
ATOM 849 O O . ASN A 1 109 ? 11.659 7.763 1.456 1.00 79.12 109 ASN A O 1
ATOM 853 N N . ASN A 1 110 ? 9.775 8.161 2.623 1.00 78.94 110 ASN A N 1
ATOM 854 C CA . ASN A 1 110 ? 9.742 9.607 2.383 1.00 78.94 110 ASN A CA 1
ATOM 855 C C . ASN A 1 110 ? 9.686 9.994 0.886 1.00 78.94 110 ASN A C 1
ATOM 857 O O . ASN A 1 110 ? 10.089 11.091 0.490 1.00 78.94 110 ASN A O 1
ATOM 861 N N . MET A 1 111 ? 9.178 9.087 0.048 1.00 85.88 111 MET A N 1
ATOM 862 C CA . MET A 1 111 ? 8.913 9.339 -1.363 1.00 85.88 111 MET A CA 1
ATOM 863 C C . MET A 1 111 ? 7.431 9.635 -1.550 1.00 85.88 111 MET A C 1
ATOM 865 O O . MET A 1 111 ? 6.563 8.870 -1.140 1.00 85.88 111 MET A O 1
ATOM 869 N N . MET A 1 112 ? 7.141 10.734 -2.230 1.00 88.94 112 MET A N 1
ATOM 870 C CA . MET A 1 112 ? 5.805 11.055 -2.694 1.00 88.94 112 MET A CA 1
ATOM 871 C C . MET A 1 112 ? 5.444 10.095 -3.825 1.00 88.94 112 MET A C 1
ATOM 873 O O . MET A 1 112 ? 6.003 10.179 -4.922 1.00 88.94 112 MET A O 1
ATOM 877 N N . ILE A 1 113 ? 4.527 9.171 -3.559 1.00 91.31 113 ILE A N 1
ATOM 878 C CA . ILE A 1 113 ? 4.145 8.125 -4.508 1.00 91.31 113 ILE A CA 1
ATOM 879 C C . ILE A 1 113 ? 3.066 8.663 -5.437 1.00 91.31 113 ILE A C 1
ATOM 881 O O . ILE A 1 113 ? 2.004 9.060 -4.975 1.00 91.31 113 ILE A O 1
ATOM 885 N N . MET A 1 114 ? 3.333 8.682 -6.741 1.00 90.50 114 MET A N 1
ATOM 886 C CA . MET A 1 114 ? 2.444 9.280 -7.744 1.00 90.50 114 MET A CA 1
ATOM 887 C C . MET A 1 114 ? 1.593 8.242 -8.469 1.00 90.50 114 MET A C 1
ATOM 889 O O . MET A 1 114 ? 0.454 8.525 -8.824 1.00 90.50 114 MET A O 1
ATOM 893 N N . SER A 1 115 ? 2.141 7.049 -8.699 1.00 90.44 115 SER A N 1
ATOM 894 C CA . SER A 1 115 ? 1.449 5.973 -9.406 1.00 90.44 115 SER A CA 1
ATOM 895 C C . SER A 1 115 ? 1.967 4.612 -8.959 1.00 90.44 115 SER A C 1
ATOM 897 O O . SER A 1 115 ? 3.138 4.482 -8.593 1.00 90.44 115 SER A O 1
ATOM 899 N N . ILE A 1 116 ? 1.086 3.615 -8.997 1.00 91.56 116 ILE A N 1
ATOM 900 C CA . ILE A 1 116 ? 1.370 2.212 -8.698 1.00 91.56 116 ILE A CA 1
ATOM 901 C C . ILE A 1 116 ? 0.755 1.383 -9.825 1.00 91.56 116 ILE A C 1
ATOM 903 O O . ILE A 1 116 ? -0.433 1.514 -10.115 1.00 91.56 116 ILE A O 1
ATOM 907 N N . ALA A 1 117 ? 1.552 0.514 -10.433 1.00 90.62 117 ALA A N 1
ATOM 908 C CA . ALA A 1 117 ? 1.119 -0.453 -11.425 1.00 90.62 117 ALA A CA 1
ATOM 909 C C . ALA A 1 117 ? 1.339 -1.868 -10.888 1.00 90.62 117 ALA A C 1
ATOM 911 O O . ALA A 1 117 ? 2.424 -2.199 -10.410 1.00 90.62 117 ALA A O 1
ATOM 912 N N . VAL A 1 118 ? 0.300 -2.694 -10.989 1.00 89.75 118 VAL A N 1
ATOM 913 C CA . VAL A 1 118 ? 0.328 -4.121 -10.656 1.00 89.75 118 VAL A CA 1
ATOM 914 C C . VAL A 1 118 ? 0.248 -4.885 -11.969 1.00 89.75 118 VAL A C 1
ATOM 916 O O . VAL A 1 118 ? -0.657 -4.647 -12.769 1.00 89.75 118 VAL A O 1
ATOM 919 N N . SER A 1 119 ? 1.195 -5.784 -12.221 1.00 88.12 119 SER A N 1
ATOM 920 C CA . SER A 1 119 ? 1.198 -6.567 -13.453 1.00 88.12 119 SER A CA 1
ATOM 921 C C . SER A 1 119 ? 0.032 -7.569 -13.463 1.00 88.12 119 SER A C 1
ATOM 923 O O . SER A 1 119 ? -0.056 -8.414 -12.573 1.00 88.12 119 SER A O 1
ATOM 925 N N . PRO A 1 120 ? -0.839 -7.554 -14.488 1.00 83.81 120 PRO A N 1
ATOM 926 C CA . PRO A 1 120 ? -1.947 -8.503 -14.585 1.00 83.81 120 PRO A CA 1
ATOM 927 C C . PRO A 1 120 ? -1.482 -9.938 -14.874 1.00 83.81 120 PRO A C 1
ATOM 929 O O . PRO A 1 120 ? -2.190 -10.886 -14.550 1.00 83.81 120 PRO A O 1
ATOM 932 N N . ALA A 1 121 ? -0.305 -10.111 -15.485 1.00 86.50 121 ALA A N 1
ATOM 933 C CA . ALA A 1 121 ? 0.247 -11.428 -15.804 1.00 86.50 121 ALA A CA 1
ATOM 934 C C . ALA A 1 121 ? 0.929 -12.090 -14.597 1.00 86.50 121 ALA A C 1
ATOM 936 O O . ALA A 1 121 ? 0.914 -13.311 -14.464 1.00 86.50 1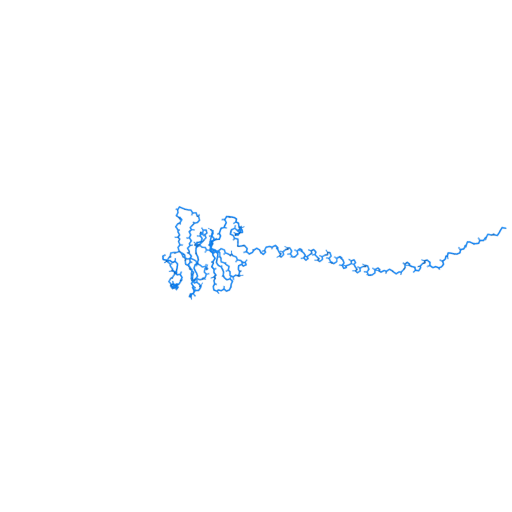21 ALA A O 1
ATOM 937 N N . ASN A 1 122 ? 1.535 -11.279 -13.728 1.00 87.75 122 ASN A N 1
ATOM 938 C CA . ASN A 1 122 ? 2.175 -11.730 -12.500 1.00 87.75 122 ASN A CA 1
ATOM 939 C C . ASN A 1 122 ? 2.016 -10.642 -11.430 1.00 87.75 122 ASN A C 1
ATOM 941 O O . ASN A 1 122 ? 2.830 -9.726 -11.382 1.00 87.75 122 ASN A O 1
ATOM 945 N N . PRO A 1 123 ? 1.009 -10.731 -10.555 1.00 87.62 123 PRO A N 1
ATOM 946 C CA . PRO A 1 123 ? 0.691 -9.669 -9.595 1.00 87.62 123 PRO A CA 1
ATOM 947 C C . PRO A 1 123 ? 1.752 -9.413 -8.518 1.00 87.62 123 PRO A C 1
ATOM 949 O O . PRO A 1 123 ? 1.644 -8.459 -7.750 1.00 87.62 123 PRO A O 1
ATOM 952 N N . ARG A 1 124 ? 2.794 -10.252 -8.455 1.00 88.50 124 ARG A N 1
ATOM 953 C CA . ARG A 1 124 ? 3.986 -9.989 -7.640 1.00 88.50 124 ARG A CA 1
ATOM 954 C C . ARG A 1 124 ? 4.896 -8.927 -8.257 1.00 88.50 124 ARG A C 1
ATOM 956 O O . ARG A 1 124 ? 5.691 -8.335 -7.529 1.00 88.50 124 ARG A O 1
ATOM 963 N N . ASP A 1 125 ? 4.770 -8.701 -9.560 1.00 90.25 125 ASP A N 1
ATOM 964 C CA . ASP A 1 125 ? 5.534 -7.715 -10.309 1.00 90.25 125 ASP A CA 1
ATOM 965 C C . ASP A 1 125 ? 4.819 -6.362 -10.231 1.00 90.25 125 ASP A C 1
ATOM 967 O O . ASP A 1 125 ? 3.721 -6.185 -10.769 1.00 90.25 125 ASP A O 1
ATOM 971 N N . LEU A 1 126 ? 5.451 -5.402 -9.559 1.00 89.56 126 LEU A N 1
ATOM 972 C CA . LEU A 1 126 ? 4.934 -4.057 -9.341 1.00 89.56 126 LEU A CA 1
ATOM 973 C C . LEU A 1 126 ? 5.902 -3.008 -9.884 1.00 89.56 126 LEU A C 1
ATOM 975 O O . LEU A 1 126 ? 7.121 -3.169 -9.793 1.00 89.56 126 LEU A O 1
ATOM 979 N N . ALA A 1 127 ? 5.353 -1.893 -10.358 1.00 91.00 127 ALA A N 1
ATOM 980 C CA . ALA A 1 127 ? 6.111 -0.697 -10.701 1.00 91.00 127 ALA A CA 1
ATOM 981 C C . ALA A 1 127 ? 5.511 0.533 -10.013 1.00 91.00 127 ALA A C 1
ATOM 983 O O . ALA A 1 127 ? 4.293 0.677 -9.920 1.00 91.00 127 ALA A O 1
ATOM 984 N N . VAL A 1 128 ? 6.365 1.424 -9.520 1.00 91.00 128 VAL A N 1
ATOM 985 C CA . VAL A 1 128 ? 5.971 2.634 -8.796 1.00 91.00 128 VAL A CA 1
ATOM 986 C C . VAL A 1 128 ? 6.767 3.822 -9.293 1.00 91.00 128 VAL A C 1
ATOM 988 O O . VAL A 1 128 ? 7.987 3.753 -9.416 1.00 91.00 128 VAL A O 1
ATOM 991 N N . ILE A 1 129 ? 6.079 4.940 -9.515 1.00 90.00 129 ILE A N 1
ATOM 992 C CA . ILE A 1 129 ? 6.726 6.232 -9.742 1.00 90.00 129 ILE A CA 1
ATOM 993 C C . ILE A 1 129 ? 6.634 7.031 -8.449 1.00 90.00 129 ILE A C 1
ATOM 995 O O . ILE A 1 129 ? 5.537 7.334 -7.970 1.00 90.00 129 ILE A O 1
ATOM 999 N N . GLY A 1 130 ? 7.792 7.376 -7.895 1.00 89.31 130 GLY A N 1
ATOM 1000 C CA . GLY A 1 130 ? 7.908 8.193 -6.693 1.00 89.31 130 GLY A CA 1
ATOM 1001 C C . GLY A 1 130 ? 8.844 9.370 -6.917 1.00 89.31 130 GLY A C 1
ATOM 1002 O O . GLY A 1 130 ? 9.792 9.271 -7.690 1.00 89.31 130 GLY A O 1
ATOM 1003 N N . ARG A 1 131 ? 8.619 10.481 -6.219 1.00 87.19 131 ARG A N 1
ATOM 1004 C CA . ARG A 1 131 ? 9.566 11.609 -6.168 1.00 87.19 131 ARG A CA 1
ATOM 1005 C C . ARG A 1 131 ? 9.899 11.978 -4.722 1.00 87.19 131 ARG A C 1
ATOM 1007 O O . ARG A 1 131 ? 9.031 11.812 -3.869 1.00 87.19 131 ARG A O 1
ATOM 1014 N N . PRO A 1 132 ? 11.093 12.506 -4.421 1.00 84.19 132 PRO A N 1
ATOM 1015 C CA . PRO A 1 132 ? 11.401 12.984 -3.077 1.00 84.19 132 PRO A CA 1
ATOM 1016 C C . PRO A 1 132 ? 10.403 14.059 -2.618 1.00 84.19 132 PRO A C 1
ATOM 1018 O O . PRO A 1 132 ? 10.007 14.923 -3.405 1.00 84.19 132 PRO A O 1
ATOM 1021 N N . THR A 1 133 ? 9.998 14.023 -1.347 1.00 75.06 133 THR A N 1
ATOM 1022 C CA . THR A 1 133 ? 9.176 15.084 -0.729 1.00 75.06 133 THR A CA 1
ATOM 1023 C C . THR A 1 133 ? 9.955 16.365 -0.469 1.00 75.06 133 THR A C 1
ATOM 1025 O O . THR A 1 133 ? 9.375 17.449 -0.432 1.00 75.06 133 THR A O 1
ATOM 1028 N N . THR A 1 134 ? 11.269 16.253 -0.285 1.00 72.00 134 THR A N 1
ATOM 1029 C CA . THR A 1 134 ? 12.173 17.360 0.027 1.00 72.00 134 THR A CA 1
ATOM 1030 C C . THR A 1 134 ? 13.426 17.288 -0.848 1.00 72.00 134 THR A C 1
ATOM 1032 O O . THR A 1 134 ? 13.877 16.208 -1.226 1.00 72.00 134 THR A O 1
ATOM 1035 N N . GLY A 1 135 ? 14.002 18.449 -1.175 1.00 64.94 135 GLY A N 1
ATOM 1036 C CA . GLY A 1 135 ? 15.233 18.559 -1.968 1.00 64.94 135 GLY A CA 1
ATOM 1037 C C . GLY A 1 135 ? 15.056 19.262 -3.319 1.00 64.94 135 GLY A C 1
ATOM 1038 O O . GLY A 1 135 ? 13.945 19.460 -3.800 1.00 64.94 135 GLY A O 1
ATOM 1039 N N . ALA A 1 136 ? 16.178 19.677 -3.919 1.00 53.38 136 ALA A N 1
ATOM 1040 C CA . ALA A 1 136 ? 16.212 20.533 -5.114 1.00 53.38 136 ALA A CA 1
ATOM 1041 C C . ALA A 1 136 ? 15.838 19.818 -6.428 1.00 53.38 136 ALA A C 1
ATOM 1043 O O . ALA A 1 136 ? 15.539 20.474 -7.423 1.00 53.38 136 ALA A O 1
ATOM 1044 N N . ALA A 1 137 ? 15.837 18.484 -6.444 1.00 58.19 137 ALA A N 1
ATOM 1045 C CA . ALA A 1 137 ? 15.454 17.687 -7.600 1.00 58.19 137 ALA A CA 1
ATOM 1046 C C . ALA A 1 137 ? 14.148 16.942 -7.297 1.00 58.19 137 ALA A C 1
ATOM 1048 O O . ALA A 1 137 ? 14.162 15.820 -6.802 1.00 58.19 137 ALA A O 1
ATOM 1049 N N . PHE A 1 138 ? 13.007 17.541 -7.647 1.00 65.00 138 PHE A N 1
ATOM 1050 C CA . PHE A 1 138 ? 11.695 16.871 -7.677 1.00 65.00 138 PHE A CA 1
ATOM 1051 C C . PHE A 1 138 ? 11.586 15.842 -8.821 1.00 65.00 138 PHE A C 1
ATOM 1053 O O . PHE A 1 138 ? 10.508 15.632 -9.380 1.00 65.00 138 PHE A O 1
ATOM 1060 N N . GLN A 1 139 ? 12.707 15.240 -9.221 1.00 74.88 139 GLN A N 1
ATOM 1061 C CA . GLN A 1 139 ? 12.745 14.278 -10.309 1.00 74.88 139 GLN A CA 1
ATOM 1062 C C . GLN A 1 139 ? 12.100 12.976 -9.835 1.00 74.88 139 GLN A C 1
ATOM 1064 O O . GLN A 1 139 ? 12.480 12.406 -8.811 1.00 74.88 139 GLN A O 1
ATOM 1069 N N . GLY A 1 140 ? 11.086 12.534 -10.578 1.00 78.31 140 GLY A N 1
ATOM 1070 C CA . GLY A 1 140 ? 10.476 11.230 -10.370 1.00 78.31 140 GLY A CA 1
ATOM 1071 C C . GLY A 1 140 ? 11.467 10.123 -10.715 1.00 78.31 140 GLY A C 1
ATOM 1072 O O . GLY A 1 140 ? 12.205 10.224 -11.690 1.00 78.31 140 GLY A O 1
ATOM 1073 N N . SER A 1 141 ? 11.477 9.075 -9.905 1.00 86.19 141 SER A N 1
ATOM 1074 C CA . SER A 1 141 ? 12.225 7.845 -10.135 1.00 86.19 141 SER A CA 1
ATOM 1075 C C . SER A 1 141 ? 11.254 6.678 -10.256 1.00 86.19 141 SER A C 1
ATOM 1077 O O . SER A 1 141 ? 10.213 6.645 -9.591 1.00 86.19 141 SER A O 1
ATOM 1079 N N . LEU A 1 142 ? 11.600 5.735 -11.129 1.00 87.94 142 LEU A N 1
ATOM 1080 C CA . LEU A 1 142 ? 10.869 4.490 -11.305 1.00 87.94 142 LEU A CA 1
ATOM 1081 C C . LEU A 1 142 ? 11.464 3.423 -10.384 1.00 87.94 142 LEU A C 1
ATOM 1083 O O . LEU A 1 142 ? 12.686 3.257 -10.311 1.00 87.94 142 LEU A O 1
ATOM 1087 N N . TYR A 1 143 ? 10.583 2.725 -9.681 1.00 89.38 143 TYR A N 1
ATOM 1088 C CA . TYR A 1 143 ? 10.910 1.662 -8.746 1.00 89.38 143 TYR A CA 1
ATOM 1089 C C . TYR A 1 143 ? 10.157 0.400 -9.117 1.00 89.38 143 TYR A C 1
ATOM 1091 O O . TYR A 1 143 ? 8.998 0.457 -9.524 1.00 89.38 143 TYR A O 1
ATOM 1099 N N . PHE A 1 144 ? 10.799 -0.739 -8.909 1.00 89.19 144 PHE A N 1
ATOM 1100 C CA . PHE A 1 144 ? 10.253 -2.042 -9.242 1.00 89.19 144 PHE A CA 1
ATOM 1101 C C . PHE A 1 144 ? 10.298 -2.990 -8.053 1.00 89.19 144 PHE A C 1
ATOM 1103 O O . PHE A 1 144 ? 11.224 -2.945 -7.240 1.00 89.19 144 PHE A O 1
ATOM 1110 N N . SER A 1 145 ? 9.318 -3.884 -7.999 1.00 88.88 145 SER A N 1
ATOM 1111 C CA . SER A 1 145 ? 9.269 -5.017 -7.081 1.00 88.88 145 SER A CA 1
ATOM 1112 C C . SER A 1 145 ? 8.876 -6.274 -7.852 1.00 88.88 145 SER A C 1
ATOM 1114 O O . SER A 1 145 ? 8.022 -6.208 -8.727 1.00 88.88 145 SER A O 1
ATOM 1116 N N . ALA A 1 146 ? 9.499 -7.408 -7.531 1.00 90.06 146 ALA A N 1
ATOM 1117 C CA . ALA A 1 146 ? 9.168 -8.730 -8.084 1.00 90.06 146 ALA A CA 1
ATOM 1118 C C . ALA A 1 146 ? 8.545 -9.663 -7.024 1.00 90.06 146 ALA A C 1
ATOM 1120 O O . ALA A 1 146 ? 8.321 -10.854 -7.250 1.00 90.06 146 ALA A O 1
ATOM 1121 N N . ASP A 1 147 ? 8.336 -9.156 -5.807 1.00 88.50 147 ASP A N 1
ATOM 1122 C CA . ASP A 1 147 ? 7.953 -9.948 -4.642 1.00 88.50 147 ASP A CA 1
ATOM 1123 C C . ASP A 1 147 ? 6.658 -9.471 -3.974 1.00 88.50 147 ASP A C 1
ATOM 1125 O O . ASP A 1 147 ? 6.369 -9.874 -2.847 1.00 88.50 147 ASP A O 1
ATOM 1129 N N . GLY A 1 148 ? 5.838 -8.710 -4.702 1.00 88.50 148 GLY A N 1
ATOM 1130 C CA . GLY A 1 148 ? 4.561 -8.181 -4.225 1.00 88.50 148 GLY A CA 1
ATOM 1131 C C . GLY A 1 148 ? 4.712 -6.950 -3.334 1.00 88.50 148 GLY A C 1
ATOM 1132 O O . GLY A 1 148 ? 3.833 -6.682 -2.515 1.00 88.50 148 GLY A O 1
ATOM 1133 N N . GLY A 1 149 ? 5.812 -6.207 -3.481 1.00 87.50 149 GLY A N 1
ATOM 1134 C CA . GLY A 1 149 ? 6.078 -4.968 -2.753 1.00 87.50 149 GLY A CA 1
ATOM 1135 C C . GLY A 1 149 ? 6.832 -5.156 -1.438 1.00 87.50 149 GLY A C 1
ATOM 1136 O O . GLY A 1 149 ? 6.901 -4.209 -0.654 1.00 87.50 149 GLY A O 1
ATOM 1137 N N . ALA A 1 150 ? 7.399 -6.342 -1.189 1.00 86.06 150 ALA A N 1
ATOM 1138 C CA . ALA A 1 150 ? 8.212 -6.592 -0.001 1.00 86.06 150 ALA A CA 1
ATOM 1139 C C . ALA A 1 150 ? 9.596 -5.932 -0.115 1.00 86.06 150 ALA A C 1
ATOM 1141 O O . ALA A 1 150 ? 10.111 -5.425 0.881 1.00 86.06 150 ALA A O 1
ATOM 1142 N N . ASN A 1 151 ? 10.164 -5.881 -1.323 1.00 87.25 151 ASN A N 1
ATOM 1143 C CA . ASN A 1 151 ? 11.392 -5.154 -1.631 1.00 87.25 151 ASN A CA 1
ATOM 1144 C C . ASN A 1 151 ? 11.234 -4.308 -2.900 1.00 87.25 151 ASN A C 1
ATOM 1146 O O . ASN A 1 151 ? 10.552 -4.704 -3.847 1.00 87.25 151 ASN A O 1
ATOM 1150 N N . TRP A 1 152 ? 11.916 -3.158 -2.920 1.00 88.00 152 TRP A N 1
ATOM 1151 C CA . TRP A 1 152 ? 11.865 -2.176 -4.006 1.00 88.00 152 TRP A CA 1
ATOM 1152 C C . TRP A 1 152 ? 13.262 -1.798 -4.485 1.00 88.00 152 TRP A C 1
ATOM 1154 O O . TRP A 1 152 ? 14.152 -1.536 -3.675 1.00 88.00 152 TRP A O 1
ATOM 1164 N N . GLN A 1 153 ? 13.441 -1.733 -5.802 1.00 86.88 153 GLN A N 1
ATOM 1165 C CA . GLN A 1 153 ? 14.700 -1.366 -6.452 1.00 86.88 153 GLN A CA 1
ATOM 1166 C C . GLN A 1 153 ? 14.474 -0.192 -7.404 1.00 86.88 153 GLN A C 1
ATOM 1168 O O . GLN A 1 153 ? 13.508 -0.197 -8.163 1.00 86.88 153 GLN A O 1
ATOM 1173 N N . ALA A 1 154 ? 15.348 0.814 -7.347 1.00 84.44 154 ALA A N 1
ATOM 1174 C CA . ALA A 1 154 ? 15.301 1.972 -8.236 1.00 84.44 154 ALA A CA 1
ATOM 1175 C C . ALA A 1 154 ? 16.003 1.678 -9.569 1.00 84.44 154 ALA A C 1
ATOM 1177 O O . ALA A 1 154 ? 17.018 0.980 -9.597 1.00 84.44 154 ALA A O 1
ATOM 1178 N N . GLY A 1 155 ? 15.531 2.295 -10.650 1.00 77.31 155 GLY A N 1
ATOM 1179 C CA . GLY A 1 155 ? 16.215 2.256 -11.943 1.00 77.31 155 GLY A CA 1
ATOM 1180 C C . GLY A 1 155 ? 15.661 1.173 -12.857 1.00 77.31 155 GLY A C 1
ATOM 1181 O O . GLY A 1 155 ? 14.484 1.214 -13.188 1.00 77.31 155 GLY A O 1
ATOM 1182 N N . ASN A 1 156 ? 16.501 0.246 -13.320 1.00 69.56 156 ASN A N 1
ATOM 1183 C CA . ASN A 1 156 ? 16.068 -0.781 -14.268 1.00 69.56 156 ASN A CA 1
ATOM 1184 C C . ASN A 1 156 ? 15.238 -1.860 -13.573 1.00 69.56 156 ASN A C 1
ATOM 1186 O O . ASN A 1 156 ? 15.550 -2.286 -12.461 1.00 69.56 156 ASN A O 1
ATOM 1190 N N . ALA A 1 157 ? 14.213 -2.341 -14.266 1.00 64.56 157 ALA A N 1
ATOM 1191 C CA . ALA A 1 157 ? 13.450 -3.491 -13.822 1.00 64.56 157 ALA A CA 1
ATOM 1192 C C . ALA A 1 157 ? 14.350 -4.724 -13.604 1.00 64.56 157 ALA A C 1
ATOM 1194 O O . ALA A 1 157 ? 15.236 -4.985 -14.426 1.00 64.56 157 ALA A O 1
ATOM 1195 N N . PRO A 1 158 ? 14.112 -5.512 -12.537 1.00 67.38 158 PRO A N 1
ATOM 1196 C CA . PRO A 1 158 ? 14.716 -6.823 -12.366 1.00 67.38 158 PRO A CA 1
ATOM 1197 C C . PRO A 1 158 ? 14.574 -7.689 -13.621 1.00 67.38 158 PRO A C 1
ATOM 1199 O O . PRO A 1 158 ? 13.536 -7.688 -14.291 1.00 67.38 158 PRO A O 1
ATOM 1202 N N . ALA A 1 159 ? 15.613 -8.471 -13.920 1.00 65.69 159 ALA A N 1
ATOM 1203 C CA . ALA A 1 159 ? 15.560 -9.441 -15.005 1.00 65.69 159 ALA A CA 1
ATOM 1204 C C . ALA A 1 159 ? 14.391 -10.414 -14.774 1.00 65.69 159 ALA A C 1
ATOM 1206 O O . ALA A 1 159 ? 14.307 -11.047 -13.723 1.00 65.69 159 ALA A O 1
ATOM 1207 N N . GLY A 1 160 ? 13.497 -10.526 -15.759 1.00 65.88 160 GLY A N 1
ATOM 1208 C CA . GLY A 1 160 ? 12.348 -11.434 -15.705 1.00 65.88 160 GLY A CA 1
ATOM 1209 C C . GLY A 1 160 ? 11.016 -10.812 -15.273 1.00 65.88 160 GLY A C 1
ATOM 1210 O O . GLY A 1 160 ? 10.035 -11.550 -15.236 1.00 65.88 160 GLY A O 1
ATOM 1211 N N . LEU A 1 161 ? 10.935 -9.499 -15.004 1.00 67.31 161 LEU A N 1
ATOM 1212 C CA . LEU A 1 161 ? 9.629 -8.843 -14.839 1.00 67.31 161 LEU A CA 1
ATOM 1213 C C . LEU A 1 161 ? 8.812 -8.924 -16.131 1.00 67.31 161 LEU A C 1
ATOM 1215 O O . LEU A 1 161 ? 9.330 -8.666 -17.223 1.00 67.31 161 LEU A O 1
ATOM 1219 N N . SER A 1 162 ? 7.519 -9.227 -16.000 1.00 65.50 162 SER A N 1
ATOM 1220 C CA . SER A 1 162 ? 6.612 -9.246 -17.150 1.00 65.50 162 SER A CA 1
ATOM 1221 C C . SER A 1 162 ? 6.591 -7.882 -17.865 1.00 65.50 162 SER A C 1
ATOM 1223 O O . SER A 1 162 ? 6.447 -6.859 -17.191 1.00 65.50 162 SER A O 1
ATOM 1225 N N . PRO A 1 163 ? 6.622 -7.829 -19.215 1.00 64.75 163 PRO A N 1
ATOM 1226 C CA . PRO A 1 163 ? 6.432 -6.601 -20.001 1.00 64.75 163 PRO A CA 1
ATOM 1227 C C . PRO A 1 163 ? 5.173 -5.799 -19.620 1.0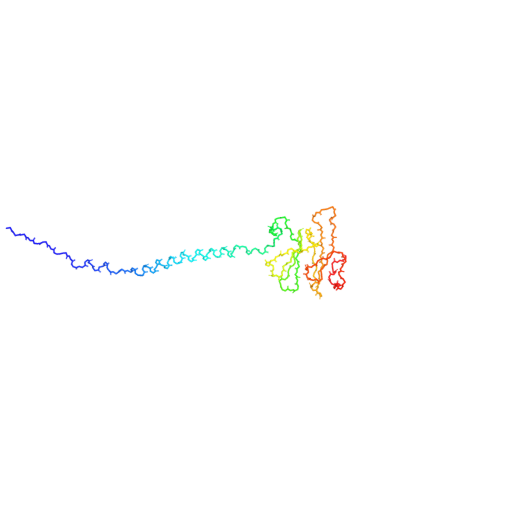0 64.75 163 PRO A C 1
ATOM 1229 O O . PRO A 1 163 ? 5.125 -4.583 -19.785 1.00 64.75 163 PRO A O 1
ATOM 1232 N N . SER A 1 164 ? 4.163 -6.457 -19.046 1.00 63.97 164 SER A N 1
ATOM 1233 C CA . SER A 1 164 ? 2.949 -5.806 -18.545 1.00 63.97 164 SER A CA 1
ATOM 1234 C C . SER A 1 164 ? 3.143 -4.978 -17.269 1.00 63.97 164 SER A C 1
ATOM 1236 O O . SER A 1 164 ? 2.286 -4.158 -16.959 1.00 63.97 164 SER A O 1
ATOM 1238 N N . ALA A 1 165 ? 4.246 -5.154 -16.536 1.00 58.94 165 ALA A N 1
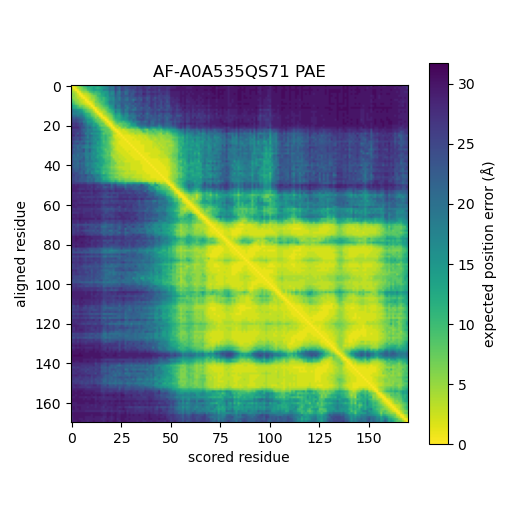ATOM 1239 C CA . ALA A 1 165 ? 4.606 -4.293 -15.405 1.00 58.94 165 ALA A CA 1
ATOM 1240 C C . ALA A 1 165 ? 5.078 -2.896 -15.861 1.00 58.94 165 ALA A C 1
ATOM 1242 O O . ALA A 1 165 ? 5.045 -1.946 -15.084 1.00 58.94 165 ALA A O 1
ATOM 1243 N N . TYR A 1 166 ? 5.484 -2.760 -17.129 1.00 62.81 166 TYR A N 1
ATOM 1244 C CA . TYR A 1 166 ? 6.028 -1.533 -17.722 1.00 62.81 166 TYR A CA 1
ATOM 1245 C C . TYR A 1 166 ? 4.970 -0.691 -18.439 1.00 62.81 166 TYR A C 1
ATOM 1247 O O . TYR A 1 166 ? 5.312 0.303 -19.072 1.00 62.81 166 TYR A O 1
ATOM 1255 N N . LEU A 1 167 ? 3.688 -1.071 -18.380 1.00 52.19 167 LEU A N 1
ATOM 1256 C CA . LEU A 1 167 ? 2.632 -0.517 -19.242 1.00 52.19 167 LEU A CA 1
ATOM 1257 C C . LEU A 1 167 ? 2.361 0.993 -19.035 1.00 52.19 167 LEU A C 1
ATOM 1259 O O . LEU A 1 167 ? 1.529 1.563 -19.732 1.00 52.19 167 LEU A O 1
ATOM 1263 N N . PHE A 1 168 ? 3.093 1.649 -18.127 1.00 47.69 168 PHE A N 1
ATOM 1264 C CA . PHE A 1 168 ? 3.053 3.091 -17.869 1.00 47.69 168 PHE A CA 1
ATOM 1265 C C . PHE A 1 168 ? 4.420 3.797 -17.981 1.00 47.69 168 PHE A C 1
ATOM 1267 O O . PHE A 1 168 ? 4.533 4.948 -17.567 1.00 47.69 168 PHE A O 1
ATOM 1274 N N . SER A 1 169 ? 5.458 3.146 -18.525 1.00 40.91 169 SER A N 1
ATOM 1275 C CA . SER A 1 169 ? 6.740 3.787 -18.862 1.00 40.91 169 SER A CA 1
ATOM 1276 C C . SER A 1 169 ? 6.879 3.966 -20.379 1.00 40.91 169 SER A C 1
ATOM 1278 O O . SER A 1 169 ? 7.652 3.258 -21.028 1.00 40.91 169 SER A O 1
ATOM 1280 N N . LEU A 1 170 ? 6.100 4.887 -20.947 1.00 36.50 170 LEU A N 1
ATOM 1281 C CA . LEU A 1 170 ? 6.312 5.439 -22.288 1.00 36.50 170 LEU A CA 1
ATOM 1282 C C . LEU A 1 170 ? 6.338 6.962 -22.202 1.00 36.50 170 LEU A C 1
ATOM 1284 O O . LEU A 1 170 ? 5.448 7.514 -21.516 1.00 36.50 170 LEU A O 1
#

Nearest PDB structures (foldseek):
  6mgl-assembly1_A  TM=7.627E-01  e=3.716E-04  Paenibacillus odorifer
  6mgj-assembly4_D  TM=7.318E-01  e=8.763E-04  Paenibacillus odorifer
  7kn8-assembly1_A  TM=4.775E-01  e=1.166E-03  Xanthomonas campestris pv. campestris str. ATCC 33913
  1sqj-assembly1_A  TM=4.530E-01  e=1.166E-03  Geotrichum sp. M128
  1sqj-assembly1_B  TM=4.768E-01  e=8.276E-04  Geotrichum sp. M128

Mean predicted aligned error: 15.25 Å

Foldseek 3Di:
DDDDDDDDDDPDPVPPPPPDPVVVVVVVVVVVVVCVVVVVVVVVVVVVVPPDQPLQEDDVNHGCPDPVKDWQDKDAFPQPLWIWTFIQAFIWITNHNSSYTDGQDDPGGQWRWHDKDAQPVQRQWIKTWTAHSDDDDRDIWIWIGNGNRNDIDTDDYDPPRDPSNCVPVD

pLDDT: mean 76.35, std 14.54, range [36.5, 95.81]

Radius of gyration: 36.57 Å; Cα contacts (8 Å, |Δi|>4): 278; chains: 1; bounding box: 85×34×117 Å